Protein AF-F6VF36-F1 (afdb_monomer)

Secondary structure (DSSP, 8-state):
-HHHHHHHHHHS-GGGGTT--S-------SSS-HHHHHHHHHHHHHHHT-SEEEEEE----TT-HHHHHHHHHHHHHH--SEEEEEEESS--THHHHHHHHHHHHHHHT--SSS-----EEEEE-GGG--TTHHHH---------EEEEEEE-

Foldseek 3Di:
DVVVLVVVCVVVPCVNVVNDRLGDDQDDDPDDQLLVSLVVVVVVCVVVVNFKDKRWFFFDALPPLVSLLSVLSSCQ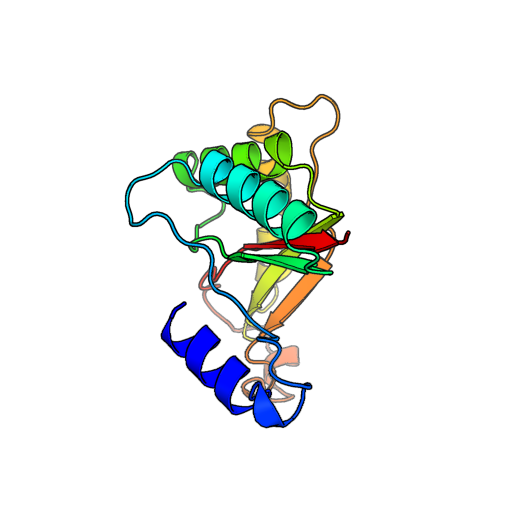SNVFPAKEFEWEPLAFPCPVVRLVSSQVSSVVNHPDPDGDHHPYYHYPPPVVDDPVSRVPRDGDDIPRGTMMGMHGD

Solvent-accessible surface area (backbone atoms only — not comparable to full-atom values): 9028 Å² total; per-residue (Å²): 107,72,70,56,51,54,52,52,29,68,76,45,42,26,83,84,51,85,69,40,77,77,65,82,90,82,83,89,73,83,97,62,63,65,41,58,53,52,47,52,46,53,54,49,31,61,76,70,68,42,58,65,47,77,46,84,44,81,55,61,59,64,81,39,59,72,60,37,35,52,48,18,45,28,47,68,77,56,61,50,78,38,33,34,41,39,45,56,48,73,44,34,78,63,50,59,58,49,53,52,46,35,41,47,36,28,44,75,42,30,92,52,96,75,50,76,56,72,72,45,78,44,73,36,64,57,90,77,58,54,87,64,56,78,73,65,51,82,47,87,76,82,73,60,47,37,46,39,35,33,39,76,106

pLDDT: mean 84.93, std 13.36, range [43.12, 97.12]

Mean predicted aligned error: 6.63 Å

Nearest PDB structures (foldseek):
  6y32-assembly2_D  TM=9.151E-01  e=4.146E-16  Homo sapiens
  5l3q-assembly2_D  TM=9.286E-01  e=1.243E-15  Homo sapiens
  6frk-assembly1_y  TM=9.231E-01  e=8.436E-16  Oryctolagus cuniculus
  6y32-assembly3_F  TM=9.183E-01  e=2.877E-15  Homo sapiens
  6y32-assembly1_B  TM=9.144E-01  e=4.333E-14  Homo sapiens

Structure (mmCIF, N/CA/C/O backbone):
data_AF-F6VF36-F1
#
_entry.id   AF-F6VF36-F1
#
loop_
_atom_site.group_PDB
_atom_site.id
_atom_site.type_symbol
_atom_site.label_atom_id
_atom_site.label_alt_id
_atom_site.label_comp_id
_atom_site.label_asym_id
_atom_site.label_entity_id
_atom_site.label_seq_id
_atom_site.pdbx_PDB_ins_code
_atom_site.Cartn_x
_atom_site.Cartn_y
_atom_site.Cartn_z
_atom_site.occupancy
_atom_site.B_iso_or_equiv
_atom_site.auth_seq_id
_atom_site.auth_comp_id
_atom_site.auth_asym_id
_atom_site.auth_atom_id
_atom_site.pdbx_PDB_model_num
ATOM 1 N N . LEU A 1 1 ? -7.774 9.515 -4.276 1.00 76.50 1 LEU A N 1
ATOM 2 C CA . LEU A 1 1 ? -8.532 8.800 -3.217 1.00 76.50 1 LEU A CA 1
ATOM 3 C C . LEU A 1 1 ? -10.013 9.174 -3.139 1.00 76.50 1 LEU A C 1
ATOM 5 O O . LEU A 1 1 ? -10.819 8.326 -3.494 1.00 76.50 1 LEU A O 1
ATOM 9 N N . ARG A 1 2 ? -10.403 10.413 -2.788 1.00 85.56 2 ARG A N 1
ATOM 10 C CA . ARG A 1 2 ? -11.830 10.809 -2.645 1.00 85.56 2 ARG A CA 1
ATOM 11 C C . ARG A 1 2 ? -12.719 10.447 -3.843 1.00 85.56 2 ARG A C 1
ATOM 13 O O . ARG A 1 2 ? -13.825 9.947 -3.664 1.00 85.56 2 ARG A O 1
ATOM 20 N N . THR A 1 3 ? -12.217 10.626 -5.065 1.00 86.38 3 THR A N 1
ATOM 21 C CA . THR A 1 3 ? -12.924 10.222 -6.292 1.00 86.38 3 THR A CA 1
ATOM 22 C C . THR A 1 3 ? -13.187 8.715 -6.357 1.00 86.38 3 THR A C 1
ATOM 24 O O . THR A 1 3 ? -14.267 8.311 -6.781 1.00 86.38 3 THR A O 1
ATOM 27 N N . HIS A 1 4 ? -12.231 7.881 -5.933 1.00 85.06 4 HIS A N 1
ATOM 28 C CA . HIS A 1 4 ? -12.385 6.422 -5.917 1.00 85.06 4 HIS A CA 1
ATOM 29 C C . HIS A 1 4 ? -13.410 5.997 -4.872 1.00 85.06 4 HIS A C 1
ATOM 31 O O . HIS A 1 4 ? -14.318 5.247 -5.208 1.00 85.06 4 HIS A O 1
ATOM 37 N N . THR A 1 5 ? -13.337 6.553 -3.658 1.00 88.31 5 THR A N 1
ATOM 38 C CA . THR A 1 5 ? -14.337 6.318 -2.608 1.00 88.31 5 THR A CA 1
ATOM 39 C C . THR A 1 5 ? -15.733 6.673 -3.106 1.00 88.31 5 THR A C 1
ATOM 41 O O . THR A 1 5 ? -16.616 5.829 -3.063 1.00 88.31 5 THR A O 1
ATOM 44 N N . ARG A 1 6 ? -15.919 7.861 -3.702 1.00 88.56 6 ARG A N 1
ATOM 45 C CA . ARG A 1 6 ? -17.219 8.273 -4.257 1.00 88.56 6 ARG A CA 1
ATOM 46 C C . ARG A 1 6 ? -17.754 7.283 -5.293 1.00 88.56 6 ARG A C 1
ATOM 48 O O . ARG A 1 6 ? -18.941 6.979 -5.287 1.00 88.56 6 ARG A O 1
ATOM 55 N N . ARG A 1 7 ? -16.894 6.795 -6.193 1.00 90.69 7 ARG A N 1
ATOM 56 C CA . ARG A 1 7 ? -17.281 5.808 -7.215 1.00 90.69 7 ARG A CA 1
ATOM 57 C C . ARG A 1 7 ? -17.654 4.462 -6.593 1.00 90.69 7 ARG A C 1
ATOM 59 O O . ARG A 1 7 ? -18.671 3.901 -6.975 1.00 90.69 7 ARG A O 1
ATOM 66 N N . LEU A 1 8 ? -16.878 3.974 -5.628 1.00 88.50 8 LEU A N 1
ATOM 67 C CA . LEU A 1 8 ? -17.165 2.716 -4.936 1.00 88.50 8 LEU A CA 1
ATOM 68 C C . LEU A 1 8 ? -18.468 2.796 -4.132 1.00 88.50 8 LEU A C 1
ATOM 70 O O . LEU A 1 8 ? -19.294 1.894 -4.223 1.00 88.50 8 LEU A O 1
ATOM 74 N N . THR A 1 9 ? -18.706 3.902 -3.425 1.00 88.94 9 THR A N 1
ATOM 75 C CA . THR A 1 9 ? -19.975 4.143 -2.725 1.00 88.94 9 THR A CA 1
ATOM 76 C C . THR A 1 9 ? -21.150 4.249 -3.698 1.00 88.94 9 THR A C 1
ATOM 78 O O . THR A 1 9 ? -22.233 3.780 -3.383 1.00 88.94 9 THR A O 1
ATOM 81 N N . ALA A 1 10 ? -20.961 4.804 -4.900 1.00 90.81 10 ALA A N 1
ATOM 82 C CA . ALA A 1 10 ? -22.021 4.833 -5.912 1.00 90.81 10 ALA A CA 1
ATOM 83 C C . ALA A 1 10 ? -22.389 3.428 -6.435 1.00 90.81 10 ALA A C 1
ATOM 85 O O . ALA A 1 10 ? -23.543 3.193 -6.788 1.00 90.81 10 ALA A O 1
ATOM 86 N N . LEU A 1 11 ? -21.432 2.493 -6.465 1.00 91.38 11 LEU A N 1
ATOM 87 C CA . LEU A 1 11 ? -21.685 1.083 -6.794 1.00 91.38 11 LEU A CA 1
ATOM 88 C C . LEU A 1 11 ? -22.352 0.330 -5.629 1.00 91.38 11 LEU A C 1
ATOM 90 O O . LEU A 1 11 ? -23.223 -0.509 -5.866 1.00 91.38 11 LEU A O 1
ATOM 94 N N . HIS A 1 12 ? -21.992 0.677 -4.388 1.00 89.06 12 HIS A N 1
ATOM 95 C CA . HIS A 1 12 ? -22.499 0.084 -3.144 1.00 89.06 12 HIS A CA 1
ATOM 96 C C . HIS A 1 12 ? -23.163 1.130 -2.231 1.00 89.06 12 HIS A C 1
ATOM 98 O O . HIS A 1 12 ? -22.626 1.461 -1.167 1.00 89.06 12 HIS A O 1
ATOM 104 N N . PRO A 1 13 ? -24.311 1.691 -2.649 1.00 90.75 13 PRO A N 1
ATOM 105 C CA . PRO A 1 13 ? -24.958 2.777 -1.928 1.00 90.75 13 PRO A CA 1
ATOM 106 C C . PRO A 1 13 ? -25.612 2.265 -0.627 1.00 90.75 13 PRO A C 1
ATOM 108 O O . PRO A 1 13 ? -26.149 1.150 -0.627 1.00 90.75 13 PRO A O 1
ATOM 111 N N . PRO A 1 14 ? -25.592 3.035 0.481 1.00 90.00 14 PRO A N 1
ATOM 112 C CA . PRO A 1 14 ? -26.084 2.576 1.785 1.00 90.00 14 PRO A CA 1
ATOM 113 C C . PRO A 1 14 ? -27.525 2.055 1.777 1.00 90.00 14 PRO A C 1
ATOM 115 O O . PRO A 1 14 ? -27.858 1.137 2.524 1.00 90.00 14 PRO A O 1
ATOM 118 N N . GLU A 1 15 ? -28.381 2.580 0.902 1.00 93.25 15 GLU A N 1
ATOM 119 C CA . GLU A 1 15 ? -29.778 2.170 0.737 1.00 93.25 15 GLU A CA 1
ATOM 120 C C . GLU A 1 15 ? -29.903 0.692 0.334 1.00 93.25 15 GLU A C 1
ATOM 122 O O . GLU A 1 15 ? -30.860 0.025 0.720 1.00 93.25 15 GLU A O 1
ATOM 127 N N . LYS A 1 16 ? -28.910 0.147 -0.385 1.00 93.31 16 LYS A N 1
ATOM 128 C CA . LYS A 1 16 ? -28.835 -1.283 -0.735 1.00 93.31 16 LYS A CA 1
ATOM 129 C C . LYS A 1 16 ? -28.247 -2.153 0.381 1.00 93.31 16 LYS A C 1
ATOM 131 O O . LYS A 1 16 ? -28.249 -3.374 0.264 1.00 93.31 16 LYS A O 1
ATOM 136 N N . HIS A 1 17 ? -27.753 -1.538 1.454 1.00 89.56 17 HIS A N 1
ATOM 137 C CA . HIS A 1 17 ? -27.020 -2.190 2.540 1.00 89.56 17 HIS A CA 1
ATOM 138 C C . HIS A 1 17 ? -27.585 -1.827 3.926 1.00 89.56 17 HIS A C 1
ATOM 140 O O . HIS A 1 17 ? -26.848 -1.729 4.906 1.00 89.56 17 HIS A O 1
ATOM 146 N N . GLY A 1 18 ? -28.902 -1.605 4.028 1.00 90.00 18 GLY A N 1
ATOM 147 C CA . GLY A 1 18 ? -29.569 -1.339 5.310 1.00 90.00 18 GLY A CA 1
ATOM 148 C C . GLY A 1 18 ? -29.112 -0.040 5.984 1.00 90.00 18 GLY A C 1
ATOM 149 O O . GLY A 1 18 ? -29.016 0.020 7.207 1.00 90.00 18 GLY A O 1
ATOM 150 N N . GLY A 1 19 ? -28.766 0.975 5.189 1.00 88.12 19 GLY A N 1
ATOM 151 C CA . GLY A 1 19 ? -28.254 2.263 5.659 1.00 88.12 19 GLY A CA 1
ATOM 152 C C . GLY A 1 19 ? -26.769 2.256 6.034 1.00 88.12 19 GLY A C 1
ATOM 153 O O . GLY A 1 19 ? -26.262 3.276 6.496 1.00 88.12 19 GLY A O 1
ATOM 154 N N . ARG A 1 20 ? -26.051 1.141 5.843 1.00 84.69 20 ARG A N 1
ATOM 155 C CA . ARG A 1 20 ? -24.627 1.034 6.189 1.00 84.69 20 ARG A CA 1
ATOM 156 C C . ARG A 1 20 ? -23.731 1.524 5.059 1.00 84.69 20 ARG A C 1
ATOM 158 O O . ARG A 1 20 ? -23.871 1.123 3.906 1.00 84.69 20 ARG A O 1
ATOM 165 N N . THR A 1 21 ? -22.751 2.348 5.409 1.00 86.06 21 THR A N 1
ATOM 166 C CA . THR A 1 21 ? -21.700 2.773 4.482 1.00 86.06 21 THR A CA 1
ATOM 167 C C . THR A 1 21 ? -20.691 1.643 4.291 1.00 86.06 21 THR A C 1
ATOM 169 O O . THR A 1 21 ? -19.919 1.348 5.195 1.00 86.06 21 THR A O 1
ATOM 172 N N . MET A 1 22 ? -20.671 1.042 3.098 1.00 87.19 22 MET A N 1
ATOM 173 C CA . MET A 1 22 ? -19.780 -0.088 2.788 1.00 87.19 22 MET A CA 1
ATOM 174 C C . MET A 1 22 ? -18.315 0.310 2.580 1.00 87.19 22 MET A C 1
ATOM 176 O O . MET A 1 22 ? -17.422 -0.518 2.721 1.00 87.19 22 MET A O 1
ATOM 180 N N . VAL A 1 23 ? -18.053 1.567 2.211 1.00 92.06 23 VAL A N 1
ATOM 181 C CA . VAL A 1 23 ? -16.701 2.063 1.928 1.00 92.06 23 VAL A CA 1
ATOM 182 C C . VAL A 1 23 ? -16.519 3.421 2.583 1.00 92.06 23 VAL A C 1
ATOM 184 O O . VAL A 1 23 ? -17.221 4.374 2.244 1.00 92.06 23 VAL A O 1
ATOM 187 N N . GLN A 1 24 ? -15.547 3.518 3.487 1.00 92.44 24 GLN A N 1
ATOM 188 C CA . GLN A 1 24 ? -15.198 4.754 4.175 1.00 92.44 24 GLN A CA 1
ATOM 189 C C . GLN A 1 24 ? -13.740 5.129 3.902 1.00 92.44 24 GLN A C 1
ATOM 191 O O . GLN A 1 24 ? -12.852 4.281 3.898 1.00 92.44 24 GLN A O 1
ATOM 196 N N . LEU A 1 25 ? -13.493 6.421 3.674 1.00 93.88 25 LEU A N 1
ATOM 197 C CA . LEU A 1 25 ? -12.142 6.962 3.565 1.00 93.88 25 LEU A CA 1
ATOM 198 C C . LEU A 1 25 ? -11.669 7.441 4.939 1.00 93.88 25 LEU A C 1
ATOM 200 O O . LEU A 1 25 ? -12.311 8.293 5.551 1.00 93.88 25 LEU A O 1
ATOM 204 N N . PHE A 1 26 ? -10.529 6.923 5.391 1.00 93.62 26 PHE A N 1
ATOM 205 C CA . PHE A 1 26 ? -9.800 7.455 6.537 1.00 93.62 26 PHE A CA 1
ATOM 206 C C . PHE A 1 26 ? -8.631 8.308 6.032 1.00 93.62 26 PHE A C 1
ATOM 208 O O . PHE A 1 26 ? -7.762 7.816 5.316 1.00 93.62 26 PHE A O 1
ATOM 215 N N . GLU A 1 27 ? -8.602 9.594 6.379 1.00 91.81 27 GLU A N 1
ATOM 216 C CA . GLU A 1 27 ? -7.523 10.505 5.990 1.00 91.81 27 GLU A CA 1
ATOM 217 C C . GLU A 1 27 ? -7.273 11.559 7.076 1.00 91.81 27 GLU A C 1
ATOM 219 O O . GLU A 1 27 ? -8.188 11.973 7.788 1.00 91.81 27 GLU A O 1
ATOM 224 N N . LYS A 1 28 ? -6.025 12.025 7.195 1.00 88.38 28 LYS A N 1
ATOM 225 C CA . LYS A 1 28 ? -5.616 13.044 8.180 1.00 88.38 28 LYS A CA 1
ATOM 226 C C . LYS A 1 28 ? -5.008 14.297 7.534 1.00 88.38 28 LYS A C 1
ATOM 228 O O . LYS A 1 28 ? -4.439 15.120 8.253 1.00 88.38 28 LYS A O 1
ATOM 233 N N . GLY A 1 29 ? -5.152 14.465 6.218 1.00 78.00 29 GLY A N 1
ATOM 234 C CA . GLY A 1 29 ? -4.494 15.518 5.433 1.00 78.00 29 GLY A CA 1
ATOM 235 C C . GLY A 1 29 ? -3.057 15.163 5.023 1.00 78.00 29 GLY A C 1
ATOM 236 O O . GLY A 1 29 ? -2.564 14.081 5.336 1.00 78.00 29 GLY A O 1
ATOM 237 N N . TYR A 1 30 ? -2.398 16.071 4.296 1.00 72.06 30 TYR A N 1
ATOM 238 C CA . TYR A 1 30 ? -1.045 15.881 3.750 1.00 72.06 30 TYR A CA 1
ATOM 239 C C . TYR A 1 30 ? 0.068 16.165 4.776 1.00 72.06 30 TYR A C 1
ATOM 241 O O . TYR A 1 30 ? -0.151 16.869 5.759 1.00 72.06 30 TYR A O 1
ATOM 249 N N . GLY A 1 31 ? 1.275 15.643 4.521 1.00 69.50 31 GLY A N 1
ATOM 250 C CA . GLY A 1 31 ? 2.492 15.964 5.289 1.00 69.50 31 GLY A CA 1
ATOM 251 C C . GLY A 1 31 ? 2.629 15.261 6.643 1.00 69.50 31 GLY A C 1
ATOM 252 O O . GLY A 1 31 ? 3.483 15.632 7.442 1.00 69.50 31 GLY A O 1
ATOM 253 N N . LYS A 1 32 ? 1.790 14.260 6.917 1.00 77.25 32 LYS A N 1
ATOM 254 C CA . LYS A 1 32 ? 1.805 13.477 8.160 1.00 77.25 32 LYS A CA 1
ATOM 255 C C . LYS A 1 32 ? 2.488 12.123 7.965 1.00 77.25 32 LYS A C 1
ATOM 257 O O . LYS A 1 32 ? 2.564 11.623 6.845 1.00 77.25 32 LYS A O 1
ATOM 262 N N . ASP A 1 33 ? 2.959 11.531 9.063 1.00 89.38 33 ASP A N 1
ATOM 263 C 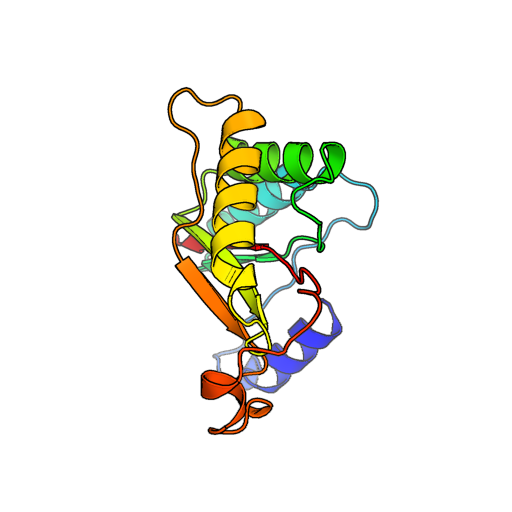CA . ASP A 1 33 ? 3.603 10.212 9.060 1.00 89.38 33 ASP A CA 1
ATOM 264 C C . ASP A 1 33 ? 2.635 9.128 8.560 1.00 89.38 33 ASP A C 1
ATOM 266 O O . ASP A 1 33 ? 1.624 8.833 9.203 1.00 89.38 33 ASP A O 1
ATOM 270 N N . ALA A 1 34 ? 2.953 8.526 7.412 1.00 91.75 34 ALA A N 1
ATOM 271 C CA . ALA A 1 34 ? 2.121 7.505 6.785 1.00 91.75 34 ALA A CA 1
ATOM 272 C C . ALA A 1 34 ? 1.961 6.264 7.679 1.00 91.75 34 ALA A C 1
ATOM 274 O O . ALA A 1 34 ? 0.881 5.676 7.719 1.00 91.75 34 ALA A O 1
ATOM 275 N N . ALA A 1 35 ? 3.005 5.899 8.435 1.00 94.12 35 ALA A N 1
ATOM 276 C CA . ALA A 1 35 ? 2.955 4.765 9.354 1.00 94.12 35 ALA A CA 1
ATOM 277 C C . ALA A 1 35 ? 1.950 5.003 10.491 1.00 94.12 35 ALA A C 1
ATOM 279 O O . ALA A 1 35 ? 1.174 4.106 10.816 1.00 94.12 35 ALA A O 1
ATOM 280 N N . GLY A 1 36 ? 1.929 6.220 11.047 1.00 95.25 36 GLY A N 1
ATOM 281 C CA . GLY A 1 36 ? 0.983 6.620 12.090 1.00 95.25 36 GLY A CA 1
ATOM 282 C C . GLY A 1 36 ? -0.458 6.704 11.585 1.00 95.25 36 GLY A C 1
ATOM 283 O O . GLY A 1 36 ? -1.367 6.207 12.243 1.00 95.25 36 GLY A O 1
ATOM 284 N N . ILE A 1 37 ? -0.677 7.249 10.381 1.00 94.94 37 ILE A N 1
ATOM 285 C CA . ILE A 1 37 ? -2.022 7.290 9.782 1.00 94.94 37 ILE A CA 1
ATOM 286 C C . ILE A 1 37 ? -2.573 5.877 9.569 1.00 94.94 37 ILE A C 1
ATOM 288 O O . ILE A 1 37 ? -3.739 5.636 9.876 1.00 94.94 37 ILE A O 1
ATOM 292 N N . ALA A 1 38 ? -1.755 4.950 9.060 1.00 95.81 38 ALA A N 1
ATOM 293 C CA . ALA A 1 38 ? -2.164 3.560 8.877 1.00 95.81 38 ALA A CA 1
ATOM 294 C C . ALA A 1 38 ? -2.525 2.897 10.217 1.00 95.81 38 ALA A C 1
ATOM 296 O O . ALA A 1 38 ? -3.566 2.250 10.310 1.00 95.81 38 ALA A O 1
ATOM 297 N N . MET A 1 39 ? -1.736 3.141 11.268 1.00 96.44 39 MET A N 1
ATOM 298 C CA . MET A 1 39 ? -1.999 2.615 12.611 1.00 96.44 39 MET A CA 1
ATOM 299 C C . MET A 1 39 ? -3.336 3.115 13.163 1.00 96.44 39 MET A C 1
ATOM 301 O O . MET A 1 39 ? -4.153 2.326 13.642 1.00 96.44 39 MET A O 1
ATOM 305 N N . GLU A 1 40 ? -3.592 4.421 13.056 1.00 96.62 40 GLU A N 1
ATOM 306 C CA . GLU A 1 40 ? -4.865 5.010 13.472 1.00 96.62 40 GLU A CA 1
ATOM 307 C C . GLU A 1 40 ? -6.044 4.469 12.649 1.00 96.62 40 GLU A C 1
ATOM 309 O O . GLU A 1 40 ? -7.106 4.211 13.211 1.00 96.62 40 GLU A O 1
ATOM 314 N N . ALA A 1 41 ? -5.866 4.261 11.340 1.00 96.81 41 ALA A N 1
ATOM 315 C CA . ALA A 1 41 ? -6.899 3.709 10.466 1.00 96.81 41 ALA A CA 1
ATOM 316 C C . ALA A 1 41 ? -7.252 2.258 10.832 1.00 96.81 41 ALA A C 1
ATOM 318 O O . ALA A 1 41 ? -8.431 1.916 10.891 1.00 96.81 41 ALA A O 1
ATOM 319 N N . ILE A 1 42 ? -6.247 1.425 11.123 1.00 97.12 42 ILE A N 1
ATOM 320 C CA . ILE A 1 42 ? -6.415 0.035 11.578 1.00 97.12 42 ILE A CA 1
ATOM 321 C C . ILE A 1 42 ? -7.164 0.004 12.917 1.00 97.12 42 ILE A C 1
ATOM 323 O O . ILE A 1 42 ? -8.133 -0.740 13.067 1.00 97.12 42 ILE A O 1
ATOM 327 N N . ALA A 1 43 ? -6.770 0.846 13.877 1.00 96.56 43 ALA A N 1
ATOM 328 C CA . ALA A 1 43 ? -7.448 0.941 15.169 1.00 96.56 43 ALA A CA 1
ATOM 329 C C . ALA A 1 43 ? -8.899 1.436 15.030 1.00 96.56 43 ALA A C 1
ATOM 331 O O . ALA A 1 43 ? -9.814 0.878 15.638 1.00 96.56 43 ALA A O 1
ATOM 332 N N . PHE A 1 44 ? -9.123 2.456 14.198 1.00 96.12 44 PHE A N 1
ATOM 333 C CA . PHE A 1 44 ? -10.455 2.976 13.897 1.00 96.12 44 PHE A CA 1
ATOM 334 C C . PHE A 1 44 ? -11.352 1.903 13.273 1.00 96.12 44 PHE A C 1
ATOM 336 O O . PHE A 1 44 ? -12.476 1.709 13.727 1.00 96.12 44 PHE A O 1
ATOM 343 N N . ALA A 1 45 ? -10.850 1.186 12.268 1.00 95.44 45 ALA A N 1
ATOM 344 C CA . ALA A 1 45 ? -11.589 0.140 11.577 1.00 95.44 45 ALA A CA 1
ATOM 345 C C . ALA A 1 45 ? -12.021 -0.987 12.521 1.00 95.44 45 ALA A C 1
ATOM 347 O O . ALA A 1 45 ? -13.191 -1.368 12.509 1.00 95.44 45 ALA A O 1
ATOM 348 N N . ARG A 1 46 ? -11.115 -1.434 13.400 1.00 94.81 46 ARG A N 1
ATOM 349 C CA . ARG A 1 46 ? -11.413 -2.435 14.432 1.00 94.81 46 ARG A CA 1
ATOM 350 C C . ARG A 1 46 ? -12.528 -1.978 15.374 1.00 94.81 46 ARG A C 1
ATOM 352 O O . ARG A 1 46 ? -13.439 -2.746 15.658 1.00 94.81 46 ARG A O 1
ATOM 359 N N . ASN A 1 47 ? -12.483 -0.727 15.832 1.00 94.94 47 ASN A N 1
ATOM 360 C CA . ASN A 1 47 ? -13.488 -0.188 16.755 1.00 94.94 47 ASN A CA 1
ATOM 361 C C . ASN A 1 47 ? -14.857 0.025 16.092 1.00 94.94 47 ASN A C 1
ATOM 363 O O . ASN A 1 47 ? -15.883 -0.066 16.759 1.00 94.94 47 ASN A O 1
ATOM 367 N N . GLN A 1 48 ? -14.872 0.311 14.790 1.00 92.06 48 GLN A N 1
ATOM 368 C CA . GLN A 1 48 ? -16.090 0.588 14.027 1.00 92.06 48 GLN A CA 1
ATOM 369 C C . GLN A 1 48 ? -16.674 -0.654 13.337 1.00 92.06 48 GLN A C 1
ATOM 371 O O . GLN A 1 48 ? -17.715 -0.547 12.692 1.00 92.06 48 GLN A O 1
ATOM 376 N N . GLY A 1 49 ? -16.028 -1.816 13.471 1.00 90.69 49 GLY A N 1
ATOM 377 C CA . GLY A 1 49 ? -16.497 -3.073 12.889 1.00 90.69 49 GLY A CA 1
ATOM 378 C C . GLY A 1 49 ? -16.370 -3.137 11.366 1.00 90.69 49 GLY A C 1
ATOM 379 O O . GLY A 1 49 ? -17.252 -3.681 10.709 1.00 90.69 49 GLY A O 1
ATOM 380 N N . PHE A 1 50 ? -15.310 -2.557 10.793 1.00 92.56 50 PHE A N 1
ATOM 381 C CA . PHE A 1 50 ? -14.953 -2.808 9.394 1.00 92.56 50 PHE A CA 1
ATOM 382 C C . PHE A 1 50 ? -14.210 -4.137 9.278 1.00 92.56 50 PHE A C 1
ATOM 384 O O . PHE A 1 50 ? -13.304 -4.393 10.063 1.00 92.56 50 PHE A O 1
ATOM 391 N N . ASP A 1 51 ? -14.524 -4.930 8.253 1.00 93.62 51 ASP A N 1
ATOM 392 C CA . ASP A 1 51 ? -13.873 -6.229 8.030 1.00 93.62 51 ASP A CA 1
ATOM 393 C C . ASP A 1 51 ? -12.446 -6.087 7.482 1.00 93.62 51 ASP A C 1
ATOM 395 O O . ASP A 1 51 ? -11.603 -6.964 7.659 1.00 93.62 51 ASP A O 1
ATOM 399 N N . VAL A 1 52 ? -12.182 -5.001 6.745 1.00 95.19 52 VAL A N 1
ATOM 400 C CA . VAL A 1 52 ? -10.954 -4.826 5.964 1.00 95.19 52 VAL A CA 1
ATOM 401 C C . VAL A 1 52 ? -10.486 -3.373 5.969 1.00 95.19 52 VAL A C 1
ATOM 403 O O . VAL A 1 52 ? -11.273 -2.452 5.752 1.00 95.19 52 VAL A O 1
ATOM 406 N N . VAL A 1 53 ? -9.174 -3.172 6.109 1.00 96.38 53 VAL A N 1
ATOM 407 C CA . VAL A 1 53 ? -8.481 -1.912 5.805 1.00 96.38 53 VAL A CA 1
ATOM 408 C C . VAL A 1 53 ? -7.548 -2.117 4.625 1.00 96.38 53 VAL A C 1
ATOM 410 O O . VAL A 1 53 ? -6.669 -2.975 4.659 1.00 96.38 53 VAL A O 1
ATOM 413 N N . LEU A 1 54 ? -7.725 -1.290 3.595 1.00 96.06 54 LEU A N 1
ATOM 414 C CA . LEU A 1 54 ? -6.807 -1.175 2.468 1.00 96.06 54 LEU A CA 1
ATOM 415 C C . LEU A 1 54 ? -6.015 0.127 2.603 1.00 96.06 54 LEU A C 1
ATOM 417 O O . LEU A 1 54 ? -6.573 1.216 2.456 1.00 96.06 54 LEU A O 1
ATOM 421 N N . VAL A 1 55 ? -4.714 0.020 2.860 1.00 95.44 55 VAL A N 1
ATOM 422 C CA . VAL A 1 55 ? -3.822 1.180 2.938 1.00 95.44 55 VAL A CA 1
ATOM 423 C C . VAL A 1 55 ? -3.293 1.496 1.546 1.00 95.44 55 VAL A C 1
ATOM 425 O O . VAL A 1 55 ? -2.595 0.691 0.925 1.00 95.44 55 VAL A O 1
ATOM 428 N N . ASP A 1 56 ? -3.625 2.690 1.066 1.00 92.00 56 ASP A N 1
ATOM 429 C CA . ASP A 1 56 ? -3.089 3.248 -0.166 1.00 92.00 56 ASP A CA 1
ATOM 430 C C . ASP A 1 56 ? -1.797 4.030 0.115 1.00 92.00 56 ASP A C 1
ATOM 432 O O . ASP A 1 56 ? -1.769 4.887 1.000 1.00 92.00 56 ASP A O 1
ATOM 436 N N . THR A 1 57 ? -0.725 3.750 -0.627 1.00 90.75 57 THR A N 1
ATOM 437 C CA . THR A 1 57 ? 0.575 4.394 -0.435 1.00 90.75 57 THR A CA 1
ATOM 438 C C . THR A 1 57 ? 1.072 5.030 -1.733 1.00 90.75 57 THR A C 1
ATOM 440 O O . THR A 1 57 ? 0.998 4.419 -2.795 1.00 90.75 57 THR A O 1
ATOM 443 N N . ALA A 1 58 ? 1.645 6.232 -1.640 1.00 86.56 58 ALA A N 1
ATOM 444 C CA . ALA A 1 58 ? 2.120 6.998 -2.795 1.00 86.56 58 ALA A CA 1
ATOM 445 C C . ALA A 1 58 ? 3.225 6.282 -3.581 1.00 86.56 58 ALA A C 1
ATOM 447 O O . ALA A 1 58 ? 4.130 5.733 -2.969 1.00 86.56 58 ALA A O 1
ATOM 448 N N . GLY A 1 59 ? 3.213 6.348 -4.912 1.00 85.94 59 GLY A N 1
ATOM 449 C CA . GLY A 1 59 ? 4.242 5.729 -5.753 1.00 85.94 59 GLY A CA 1
ATOM 450 C C . GLY A 1 59 ? 5.678 6.128 -5.436 1.00 85.94 59 GLY A C 1
ATOM 451 O O . GLY A 1 59 ? 5.957 7.274 -5.085 1.00 85.94 59 GLY A O 1
ATOM 452 N N . ARG A 1 60 ? 6.600 5.168 -5.570 1.00 87.38 60 ARG A N 1
ATOM 453 C CA . ARG A 1 60 ? 8.035 5.382 -5.354 1.00 87.38 60 ARG A CA 1
ATOM 454 C C . ARG A 1 60 ? 8.880 4.447 -6.203 1.00 87.38 60 ARG A C 1
ATOM 456 O O . ARG A 1 60 ? 8.455 3.334 -6.462 1.00 87.38 60 ARG A O 1
ATOM 463 N N . MET A 1 61 ? 10.070 4.884 -6.593 1.00 84.62 61 MET A N 1
ATOM 464 C CA . MET A 1 61 ? 11.064 4.007 -7.214 1.00 84.62 61 MET A CA 1
ATOM 465 C C . MET A 1 61 ? 11.864 3.273 -6.130 1.00 84.62 61 MET A C 1
ATOM 467 O O . MET A 1 61 ? 12.053 3.799 -5.033 1.00 84.62 61 MET A O 1
ATOM 471 N N . GLN A 1 62 ? 12.333 2.066 -6.439 1.00 82.69 62 GLN A N 1
ATOM 472 C CA . GLN A 1 62 ? 13.113 1.203 -5.541 1.00 82.69 62 GLN A CA 1
ATOM 473 C C . GLN A 1 62 ? 14.436 1.823 -5.057 1.00 82.69 62 GLN A C 1
ATOM 475 O O . GLN A 1 62 ? 14.950 1.432 -4.017 1.00 82.69 62 GLN A O 1
ATOM 480 N N . ASP A 1 63 ? 14.986 2.781 -5.800 1.00 84.56 63 ASP A N 1
ATOM 481 C CA . ASP A 1 63 ? 16.217 3.513 -5.483 1.00 84.56 63 ASP A CA 1
ATOM 482 C C . ASP A 1 63 ? 15.968 4.781 -4.644 1.00 84.56 63 ASP A C 1
ATOM 484 O O . ASP A 1 63 ? 16.908 5.418 -4.164 1.00 84.56 63 ASP A O 1
ATOM 488 N N . ASN A 1 64 ? 14.704 5.145 -4.410 1.00 89.56 64 ASN A N 1
ATOM 489 C CA . ASN A 1 64 ? 14.344 6.291 -3.590 1.00 89.56 64 ASN A CA 1
ATOM 490 C C . ASN A 1 64 ? 14.381 5.918 -2.099 1.00 89.56 64 ASN A C 1
ATOM 492 O O . ASN A 1 64 ? 13.350 5.630 -1.483 1.00 89.56 64 ASN A O 1
ATOM 496 N N . ALA A 1 65 ? 15.584 5.936 -1.518 1.00 90.62 65 ALA A N 1
ATOM 497 C CA . ALA A 1 65 ? 15.830 5.523 -0.136 1.00 90.62 65 ALA A CA 1
ATOM 498 C C . ALA A 1 65 ? 14.906 6.194 0.909 1.00 90.62 65 ALA A C 1
ATOM 500 O O . ALA A 1 65 ? 14.377 5.472 1.759 1.00 90.62 65 ALA A O 1
ATOM 501 N N . PRO A 1 66 ? 14.614 7.516 0.867 1.00 91.44 66 PRO A N 1
ATOM 502 C CA . PRO A 1 66 ? 13.666 8.131 1.802 1.00 91.44 66 PRO A CA 1
ATOM 503 C C . PRO A 1 66 ? 12.251 7.537 1.732 1.00 91.44 66 PRO A C 1
ATOM 505 O O . PRO A 1 66 ? 11.651 7.239 2.767 1.00 91.44 66 PRO A O 1
ATOM 508 N N . LEU A 1 67 ? 11.715 7.333 0.523 1.00 90.06 67 LEU A N 1
ATOM 509 C CA . LEU A 1 67 ? 10.370 6.776 0.343 1.00 90.06 67 LEU A CA 1
ATOM 510 C C . LEU A 1 67 ? 10.318 5.281 0.674 1.00 90.06 67 LEU A C 1
ATOM 512 O O . LEU A 1 67 ? 9.331 4.820 1.251 1.00 90.06 67 LEU A O 1
ATOM 516 N N . MET A 1 68 ? 11.380 4.535 0.358 1.00 92.81 68 MET A N 1
ATOM 517 C CA . MET A 1 68 ? 11.499 3.122 0.725 1.00 92.81 68 MET A CA 1
ATOM 518 C C . MET A 1 68 ? 11.638 2.933 2.236 1.00 92.81 68 MET A C 1
ATOM 520 O O . MET A 1 68 ? 10.982 2.059 2.795 1.00 92.81 68 MET A O 1
ATOM 524 N N . THR A 1 69 ? 12.377 3.809 2.921 1.00 93.88 69 THR A N 1
ATOM 525 C CA . THR A 1 69 ? 12.468 3.812 4.390 1.00 93.88 69 THR A CA 1
ATOM 526 C C . THR A 1 69 ? 11.111 4.084 5.032 1.00 93.88 69 THR A C 1
ATOM 528 O O . THR A 1 69 ? 10.698 3.373 5.948 1.00 93.88 69 THR A O 1
ATOM 531 N N . ALA A 1 70 ? 10.369 5.076 4.529 1.00 92.88 70 ALA A N 1
ATOM 532 C CA . ALA A 1 70 ? 9.026 5.370 5.023 1.00 92.88 70 ALA A CA 1
ATOM 533 C C . ALA A 1 70 ? 8.055 4.193 4.809 1.00 92.88 70 ALA A C 1
ATOM 535 O O . ALA A 1 70 ? 7.258 3.882 5.696 1.00 92.88 70 ALA A O 1
ATOM 536 N N . LEU A 1 71 ? 8.139 3.510 3.661 1.00 94.31 71 LEU A N 1
ATOM 537 C CA . LEU A 1 71 ? 7.327 2.327 3.375 1.00 94.31 71 LEU A CA 1
ATOM 538 C C . LEU A 1 71 ? 7.707 1.135 4.267 1.00 94.31 71 LEU A C 1
ATOM 540 O O . LEU A 1 71 ? 6.819 0.506 4.840 1.00 94.31 71 LEU A O 1
ATOM 544 N N . ALA A 1 72 ? 9.000 0.847 4.426 1.00 94.88 72 ALA A N 1
ATOM 545 C CA . ALA A 1 72 ? 9.480 -0.226 5.294 1.00 94.88 72 ALA A CA 1
ATOM 546 C C . ALA A 1 72 ? 9.065 0.013 6.754 1.00 94.88 72 ALA A C 1
ATOM 548 O O . ALA A 1 72 ? 8.599 -0.915 7.419 1.00 94.88 72 ALA A O 1
ATOM 549 N N . LYS A 1 73 ? 9.125 1.267 7.232 1.00 95.00 73 LYS A N 1
ATOM 550 C CA . LYS A 1 73 ? 8.586 1.667 8.541 1.00 95.00 73 LYS A CA 1
ATOM 551 C C . LYS A 1 73 ? 7.083 1.400 8.631 1.00 95.00 73 LYS A C 1
ATOM 553 O O . LYS A 1 73 ? 6.647 0.796 9.605 1.00 95.00 73 LYS A O 1
ATOM 558 N N . LEU A 1 74 ? 6.294 1.814 7.633 1.00 95.56 74 LEU A N 1
ATOM 559 C CA . LEU A 1 74 ? 4.843 1.586 7.609 1.00 95.56 74 LEU A CA 1
ATOM 560 C C . LEU A 1 74 ? 4.512 0.096 7.716 1.00 95.56 74 LEU A C 1
ATOM 562 O O . LEU A 1 74 ? 3.696 -0.271 8.559 1.00 95.56 74 LEU A O 1
ATOM 566 N N . ILE A 1 75 ? 5.161 -0.748 6.912 1.00 96.00 75 ILE A N 1
ATOM 567 C CA . ILE A 1 75 ? 4.947 -2.201 6.914 1.00 96.00 75 ILE A CA 1
ATOM 568 C C . ILE A 1 75 ? 5.380 -2.810 8.254 1.00 96.00 75 ILE A C 1
ATOM 570 O O . ILE A 1 75 ? 4.639 -3.598 8.834 1.00 96.00 75 ILE A O 1
ATOM 574 N N . THR A 1 76 ? 6.547 -2.419 8.772 1.00 95.12 76 THR A N 1
ATOM 575 C CA . THR A 1 76 ? 7.096 -2.961 10.027 1.00 95.12 76 THR A CA 1
ATOM 576 C C . THR A 1 76 ? 6.221 -2.604 11.229 1.00 95.12 76 THR A C 1
ATOM 578 O O . THR A 1 76 ? 5.941 -3.458 12.060 1.00 95.12 76 THR A O 1
ATOM 581 N N . VAL A 1 77 ? 5.764 -1.352 11.316 1.00 94.88 77 VAL A N 1
ATOM 582 C CA . VAL A 1 77 ? 4.964 -0.854 12.446 1.00 94.88 77 VAL A CA 1
ATOM 583 C C . VAL A 1 77 ? 3.544 -1.423 12.445 1.00 94.88 77 VAL A C 1
ATOM 585 O O . VAL A 1 77 ? 2.992 -1.672 13.512 1.00 94.88 77 VAL A O 1
ATOM 588 N N . ASN A 1 78 ? 2.942 -1.601 11.265 1.00 96.06 78 ASN A N 1
ATOM 589 C CA . ASN A 1 78 ? 1.530 -1.979 11.142 1.00 96.06 78 ASN A CA 1
ATOM 590 C C . ASN A 1 78 ? 1.297 -3.466 10.876 1.00 96.06 78 ASN A C 1
ATOM 592 O O . ASN A 1 78 ? 0.146 -3.896 10.907 1.00 96.06 78 ASN A O 1
ATOM 596 N N . THR A 1 79 ? 2.358 -4.227 10.586 1.00 95.56 79 THR A N 1
ATOM 597 C CA . THR A 1 79 ? 2.319 -5.685 10.395 1.00 95.56 79 THR A CA 1
ATOM 598 C C . THR A 1 79 ? 1.113 -6.132 9.558 1.00 95.56 79 THR A C 1
ATOM 600 O O . THR A 1 79 ? 0.242 -6.835 10.075 1.00 95.56 79 THR A O 1
ATOM 603 N N . PRO A 1 80 ? 0.986 -5.670 8.300 1.00 96.50 80 PRO A N 1
ATOM 604 C CA . PRO A 1 80 ? -0.175 -5.995 7.482 1.00 96.50 80 PRO A CA 1
ATOM 605 C C . PRO A 1 80 ? -0.272 -7.498 7.209 1.00 96.50 80 PRO A C 1
ATOM 607 O O . PRO A 1 80 ? 0.741 -8.202 7.161 1.00 96.50 80 PRO A O 1
ATOM 610 N N . ASP A 1 81 ? -1.490 -7.984 6.979 1.00 96.31 81 ASP A N 1
ATOM 611 C CA . ASP A 1 81 ? -1.725 -9.377 6.594 1.00 96.31 81 ASP A CA 1
ATOM 612 C C . ASP A 1 81 ? -1.146 -9.652 5.205 1.00 96.31 81 ASP A C 1
ATOM 614 O O . ASP A 1 81 ? -0.488 -10.672 5.007 1.00 96.31 81 ASP A O 1
ATOM 618 N N . LEU A 1 82 ? -1.333 -8.710 4.271 1.00 96.69 82 LEU A N 1
ATOM 619 C CA . LEU A 1 82 ? -0.791 -8.775 2.913 1.00 96.69 82 LEU A CA 1
ATOM 620 C C . LEU A 1 82 ? -0.103 -7.473 2.507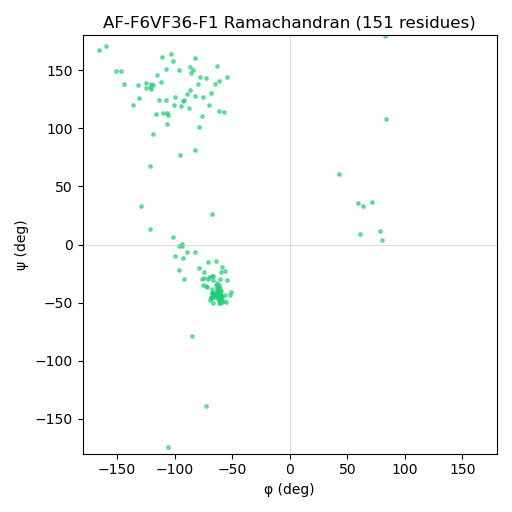 1.00 96.69 82 LEU A C 1
ATOM 622 O O . LEU A 1 82 ? -0.653 -6.383 2.693 1.00 96.69 82 LEU A O 1
ATOM 626 N N . VAL A 1 83 ? 1.049 -7.604 1.854 1.00 95.94 83 VAL A N 1
ATOM 627 C CA . VAL A 1 83 ? 1.740 -6.546 1.113 1.00 95.94 83 VAL A CA 1
ATOM 628 C C . VAL A 1 83 ? 1.655 -6.856 -0.379 1.00 95.94 83 VAL A C 1
ATOM 630 O O . VAL A 1 83 ? 2.237 -7.824 -0.864 1.00 95.94 83 VAL A O 1
ATOM 633 N N . LEU A 1 84 ? 0.930 -6.022 -1.124 1.00 94.62 84 LEU A N 1
ATOM 634 C CA . LEU A 1 84 ? 0.700 -6.200 -2.554 1.00 94.62 84 LEU A CA 1
ATOM 635 C C . LEU A 1 84 ? 1.489 -5.176 -3.366 1.00 94.62 84 LEU A C 1
ATOM 637 O O . LEU A 1 84 ? 1.330 -3.960 -3.200 1.00 94.62 84 LEU A O 1
ATOM 641 N N . PHE A 1 85 ? 2.304 -5.678 -4.287 1.00 91.31 85 PHE A N 1
ATOM 642 C CA . PHE A 1 85 ? 2.985 -4.877 -5.294 1.00 91.31 85 PHE A CA 1
ATOM 643 C C . PHE A 1 85 ? 2.052 -4.604 -6.471 1.00 91.31 85 PHE A C 1
ATOM 645 O O . PHE A 1 85 ? 1.485 -5.541 -7.028 1.00 91.31 85 PHE A O 1
ATOM 652 N N . VAL A 1 86 ? 1.896 -3.340 -6.873 1.00 89.88 86 VAL A N 1
ATOM 653 C CA . VAL A 1 86 ? 1.044 -2.973 -8.012 1.00 89.88 86 VAL A CA 1
ATOM 654 C C . VAL A 1 86 ? 1.915 -2.578 -9.201 1.00 89.88 86 VAL A C 1
ATOM 656 O O . VAL A 1 86 ? 2.461 -1.473 -9.243 1.00 89.88 86 VAL A O 1
ATOM 659 N N . GLY A 1 87 ? 2.022 -3.489 -10.168 1.00 84.94 87 GLY A N 1
ATOM 660 C CA . GLY A 1 87 ? 2.756 -3.305 -11.419 1.00 84.94 87 GLY A CA 1
ATOM 661 C C . GLY A 1 87 ? 1.833 -3.027 -12.606 1.00 84.94 87 GLY A C 1
ATOM 662 O O . GLY A 1 87 ? 0.622 -3.258 -12.552 1.00 84.94 87 GLY A O 1
ATOM 663 N N . GLU A 1 88 ? 2.400 -2.526 -13.698 1.00 82.88 88 GLU A N 1
ATOM 664 C CA . GLU A 1 88 ? 1.711 -2.455 -14.991 1.00 82.88 88 GLU A CA 1
ATOM 665 C C . GLU A 1 88 ? 2.091 -3.665 -15.845 1.00 82.88 88 GLU A C 1
ATOM 667 O O . GLU A 1 88 ? 3.180 -4.207 -15.704 1.00 82.88 88 GLU A O 1
ATOM 672 N N . ALA A 1 89 ? 1.183 -4.101 -16.707 1.00 76.88 89 ALA A N 1
ATOM 673 C CA . ALA A 1 89 ? 1.353 -5.283 -17.535 1.00 76.88 89 ALA A CA 1
ATOM 674 C C . ALA A 1 89 ? 2.239 -5.021 -18.766 1.00 76.88 89 ALA A C 1
ATOM 676 O O . ALA A 1 89 ? 2.868 -5.936 -19.278 1.00 76.88 89 ALA A O 1
ATOM 677 N N . LEU A 1 90 ? 2.381 -3.752 -19.163 1.00 69.19 90 LEU A N 1
ATOM 678 C CA . LEU A 1 90 ? 3.279 -3.256 -20.220 1.00 69.19 90 LEU A CA 1
ATOM 679 C C . LEU A 1 90 ? 4.775 -3.381 -19.865 1.00 69.19 90 LEU A C 1
ATOM 681 O O . LEU A 1 90 ? 5.596 -2.569 -20.280 1.00 69.19 90 LEU A O 1
ATOM 685 N N . VAL A 1 91 ? 5.132 -4.328 -19.007 1.00 64.69 91 VAL A N 1
ATOM 686 C CA . VAL A 1 91 ? 6.465 -4.465 -18.445 1.00 64.69 91 VAL A CA 1
ATOM 687 C C . VAL A 1 91 ? 7.016 -5.785 -18.942 1.00 64.69 91 VAL A C 1
ATOM 689 O O . VAL A 1 91 ? 6.524 -6.846 -18.574 1.00 64.69 91 VAL A O 1
ATOM 692 N N . GLY A 1 92 ? 8.042 -5.696 -19.786 1.00 65.00 92 GLY A N 1
ATOM 693 C CA . GLY A 1 92 ? 8.783 -6.857 -20.263 1.00 65.00 92 GLY A CA 1
ATOM 694 C C . GLY A 1 92 ? 9.686 -7.451 -19.176 1.00 65.00 92 GLY A C 1
ATOM 695 O O . GLY A 1 92 ? 9.344 -7.515 -17.995 1.00 65.00 92 GLY A O 1
ATOM 696 N N . ASN A 1 93 ? 10.898 -7.841 -19.567 1.00 67.06 93 ASN A N 1
ATOM 697 C CA . ASN A 1 93 ? 11.849 -8.543 -18.693 1.00 67.06 93 ASN A CA 1
ATOM 698 C C . ASN A 1 93 ? 12.247 -7.769 -17.415 1.00 67.06 93 ASN A C 1
ATOM 700 O O . ASN A 1 93 ? 12.672 -8.371 -16.430 1.00 67.06 93 ASN A O 1
ATOM 704 N N . GLU A 1 94 ? 12.042 -6.452 -17.389 1.00 72.62 94 GLU A N 1
ATOM 705 C CA . GLU A 1 94 ? 12.356 -5.575 -16.255 1.00 72.62 94 GLU A CA 1
ATOM 706 C C . GLU A 1 94 ? 11.430 -5.763 -15.035 1.00 72.62 94 GLU A C 1
ATOM 708 O O . GLU A 1 94 ? 11.767 -5.316 -13.939 1.00 72.62 94 GLU A O 1
ATOM 713 N N . ALA A 1 95 ? 10.277 -6.433 -15.175 1.00 74.44 95 ALA A N 1
ATOM 714 C CA . ALA A 1 95 ? 9.338 -6.638 -14.061 1.00 74.44 95 ALA A CA 1
ATOM 715 C C . ALA A 1 95 ? 9.980 -7.402 -12.897 1.00 74.44 95 ALA A C 1
ATOM 717 O O . ALA A 1 95 ? 9.809 -7.052 -11.726 1.00 74.44 95 ALA A O 1
ATOM 718 N N . VAL A 1 96 ? 10.728 -8.454 -13.236 1.00 78.25 96 VAL A N 1
ATOM 719 C CA . VAL A 1 96 ? 11.352 -9.356 -12.265 1.00 78.25 96 VAL A CA 1
ATOM 720 C C . VAL A 1 96 ? 12.466 -8.636 -11.516 1.00 78.25 96 VAL A C 1
ATOM 722 O O . VAL A 1 96 ? 12.495 -8.665 -10.286 1.00 78.25 96 VAL A O 1
ATOM 725 N N . ASP A 1 97 ? 13.350 -7.944 -12.238 1.00 82.44 97 ASP A N 1
ATOM 726 C CA . ASP A 1 97 ? 14.453 -7.190 -11.640 1.00 82.44 97 ASP A CA 1
ATOM 727 C C . ASP A 1 97 ? 13.941 -6.104 -10.684 1.00 82.44 97 ASP A C 1
ATOM 729 O O . ASP A 1 97 ? 14.451 -5.937 -9.573 1.00 82.44 97 ASP A O 1
ATOM 733 N N . GLN A 1 98 ? 12.858 -5.422 -11.050 1.00 81.19 98 GLN A N 1
ATOM 734 C CA . GLN A 1 98 ? 12.263 -4.418 -10.179 1.00 81.19 98 GLN A CA 1
ATOM 735 C C . GLN A 1 98 ? 11.641 -5.001 -8.920 1.00 81.19 98 GLN A C 1
ATOM 737 O O . GLN A 1 98 ? 11.841 -4.446 -7.839 1.00 81.19 98 GLN A O 1
ATOM 742 N N . LEU A 1 99 ? 10.930 -6.124 -9.026 1.00 86.75 99 LEU A N 1
ATOM 743 C CA . LEU A 1 99 ? 10.385 -6.805 -7.857 1.00 86.75 99 LEU A CA 1
ATOM 744 C C . LEU A 1 99 ? 11.505 -7.246 -6.901 1.00 86.75 99 LEU A C 1
ATOM 746 O O . LEU A 1 99 ? 11.393 -7.061 -5.688 1.00 86.75 99 LEU A O 1
ATOM 750 N N . VAL A 1 100 ? 12.609 -7.768 -7.447 1.00 89.38 100 VAL A N 1
ATOM 751 C CA . VAL A 1 100 ? 13.802 -8.159 -6.678 1.00 89.38 100 VAL A CA 1
ATOM 752 C C . VAL A 1 100 ? 14.411 -6.953 -5.967 1.00 89.38 100 VAL A C 1
ATOM 754 O O . VAL A 1 100 ? 14.640 -7.006 -4.757 1.00 89.38 100 VAL A O 1
ATOM 757 N N . LYS A 1 101 ? 14.641 -5.847 -6.684 1.00 90.19 101 LYS A N 1
ATOM 758 C CA . LYS A 1 101 ? 15.191 -4.617 -6.098 1.00 90.19 101 LYS A CA 1
ATOM 759 C C . LYS A 1 101 ? 14.262 -4.024 -5.043 1.00 90.19 101 LYS A C 1
ATOM 761 O O . LYS A 1 101 ? 14.740 -3.543 -4.021 1.00 90.19 101 LYS A O 1
AT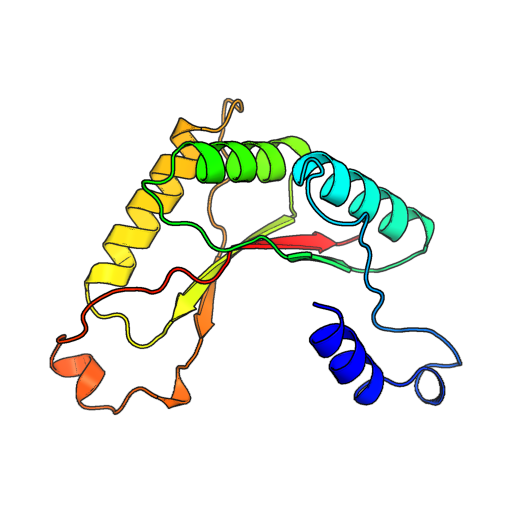OM 766 N N . PHE A 1 102 ? 12.950 -4.092 -5.252 1.00 91.38 102 PHE A N 1
ATOM 767 C CA . PHE A 1 102 ? 11.978 -3.585 -4.292 1.00 91.38 102 PHE A CA 1
ATOM 768 C C . PHE A 1 102 ? 11.946 -4.419 -3.008 1.00 91.38 102 PHE A C 1
ATOM 770 O O . PHE A 1 102 ? 11.989 -3.852 -1.920 1.00 91.38 102 PHE A O 1
ATOM 777 N N . ASN A 1 103 ? 11.937 -5.752 -3.113 1.00 94.06 103 ASN A N 1
ATOM 778 C CA . ASN A 1 103 ? 12.039 -6.631 -1.945 1.00 94.06 103 ASN A CA 1
ATOM 779 C C . ASN A 1 103 ? 13.364 -6.437 -1.200 1.00 94.06 103 ASN A C 1
ATOM 781 O O . ASN A 1 103 ? 13.364 -6.396 0.028 1.00 94.06 103 ASN A O 1
ATOM 785 N N . ARG A 1 104 ? 14.478 -6.259 -1.923 1.00 94.62 104 ARG A N 1
ATOM 786 C CA . ARG A 1 104 ? 15.765 -5.918 -1.307 1.00 94.62 104 ARG A CA 1
ATOM 787 C C . ARG A 1 104 ? 15.677 -4.600 -0.540 1.00 94.62 104 ARG A C 1
ATOM 789 O O . ARG A 1 104 ? 16.010 -4.576 0.632 1.00 94.62 104 ARG A O 1
ATOM 796 N N . ALA A 1 105 ? 15.156 -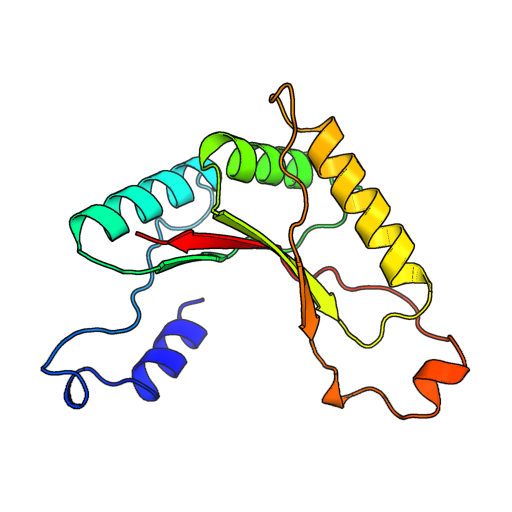3.540 -1.152 1.00 92.69 105 ALA A N 1
ATOM 797 C CA . ALA A 1 105 ? 15.003 -2.253 -0.480 1.00 92.69 105 ALA A CA 1
ATOM 798 C C . ALA A 1 105 ? 14.060 -2.330 0.740 1.00 92.69 105 ALA A C 1
ATOM 800 O O . ALA A 1 105 ? 14.331 -1.702 1.761 1.00 92.69 105 ALA A O 1
ATOM 801 N N . LEU A 1 106 ? 12.984 -3.125 0.688 1.00 93.44 106 LEU A N 1
ATOM 802 C CA . LEU A 1 106 ? 12.145 -3.385 1.865 1.00 93.44 106 LEU A CA 1
ATOM 803 C C . LEU A 1 106 ? 12.920 -4.085 2.987 1.00 93.44 106 LEU A C 1
ATOM 805 O O . LEU A 1 106 ? 12.748 -3.717 4.148 1.00 93.44 106 LEU A O 1
ATOM 809 N N . ALA A 1 107 ? 13.760 -5.065 2.652 1.00 95.19 107 ALA A N 1
ATOM 810 C CA . ALA A 1 107 ? 14.598 -5.765 3.619 1.00 95.19 107 ALA A CA 1
ATOM 811 C C . ALA A 1 107 ? 15.661 -4.840 4.227 1.00 95.19 107 ALA A C 1
ATOM 813 O O . ALA A 1 107 ? 15.747 -4.741 5.448 1.00 95.19 107 ALA A O 1
ATOM 814 N N . ASP A 1 108 ? 16.405 -4.120 3.386 1.00 94.94 108 ASP A N 1
ATOM 815 C CA . ASP A 1 108 ? 17.521 -3.255 3.781 1.00 94.94 108 ASP A CA 1
ATOM 816 C C . ASP A 1 108 ? 17.071 -2.094 4.681 1.00 94.94 108 ASP A C 1
ATOM 818 O O . ASP A 1 108 ? 17.804 -1.662 5.570 1.00 94.94 108 ASP A O 1
ATOM 822 N N . HIS A 1 109 ? 15.855 -1.585 4.464 1.00 92.69 109 HIS A N 1
ATOM 823 C CA . HIS A 1 109 ? 15.289 -0.485 5.243 1.00 92.69 109 HIS A CA 1
ATOM 824 C C . HIS A 1 109 ? 14.369 -0.937 6.388 1.00 92.69 109 HIS A C 1
ATOM 826 O O . HIS A 1 109 ? 13.844 -0.093 7.122 1.00 92.69 109 HIS A O 1
ATOM 832 N N . SER A 1 110 ? 14.140 -2.242 6.557 1.00 91.44 110 SER A N 1
ATOM 833 C CA . SER A 1 110 ? 13.381 -2.753 7.697 1.00 91.44 110 SER A CA 1
ATOM 834 C C . SER A 1 110 ? 14.246 -2.771 8.955 1.00 91.44 110 SER A C 1
ATOM 836 O O . SER A 1 110 ? 15.432 -3.078 8.921 1.00 91.44 110 SER A O 1
ATOM 838 N N . MET A 1 111 ? 13.626 -2.480 10.098 1.00 87.88 111 MET A N 1
ATOM 839 C CA . MET A 1 111 ? 14.265 -2.620 11.412 1.00 87.88 111 MET A CA 1
ATOM 840 C C . MET A 1 111 ? 13.978 -3.982 12.069 1.00 87.88 111 MET A C 1
ATOM 842 O O . MET A 1 111 ? 14.400 -4.218 13.200 1.00 87.88 111 MET A O 1
ATOM 846 N N . ALA A 1 112 ? 13.219 -4.860 11.407 1.00 89.44 112 ALA A N 1
ATOM 847 C CA . ALA A 1 112 ? 12.856 -6.170 11.935 1.00 89.44 112 ALA A CA 1
ATOM 848 C C . ALA A 1 112 ? 13.937 -7.219 11.635 1.00 89.44 112 ALA A C 1
ATOM 850 O O . ALA A 1 112 ? 14.559 -7.194 10.578 1.00 89.44 112 ALA A O 1
ATOM 851 N N . GLN A 1 113 ? 14.102 -8.197 12.535 1.00 87.69 113 GLN A N 1
ATOM 852 C CA . GLN A 1 113 ? 15.000 -9.341 12.306 1.00 87.69 113 GLN A CA 1
ATOM 853 C C . GLN A 1 113 ? 14.581 -10.167 11.081 1.00 87.69 113 GLN A C 1
ATOM 855 O O . GLN A 1 113 ? 15.426 -10.649 10.333 1.00 87.69 113 GLN A O 1
ATOM 860 N N . THR A 1 114 ? 13.271 -10.315 10.874 1.00 91.44 114 THR A N 1
ATOM 861 C CA . THR A 1 114 ? 12.678 -10.975 9.708 1.00 91.44 114 THR A CA 1
A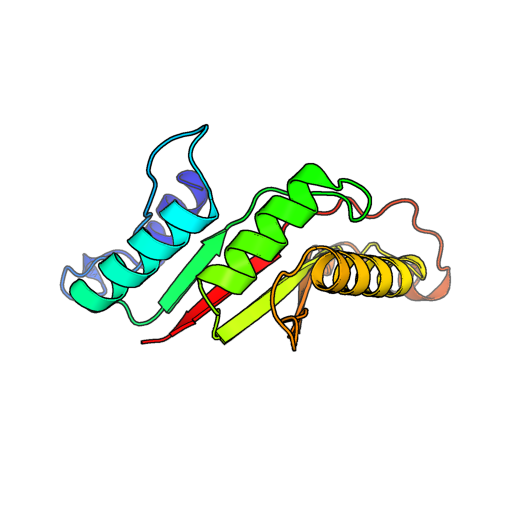TOM 862 C C . THR A 1 114 ? 11.807 -9.962 8.963 1.00 91.44 114 THR A C 1
ATOM 864 O O . THR A 1 114 ? 10.656 -9.744 9.364 1.00 91.44 114 THR A O 1
ATOM 867 N N . PRO A 1 115 ? 12.337 -9.290 7.927 1.00 92.81 115 PRO A N 1
ATOM 868 C CA . PRO A 1 115 ? 11.596 -8.258 7.215 1.00 92.81 115 PRO A CA 1
ATOM 869 C C . PRO A 1 115 ? 10.378 -8.842 6.495 1.00 92.81 115 PRO A C 1
ATOM 871 O O . PRO A 1 115 ? 10.457 -9.894 5.860 1.00 92.81 115 PRO A O 1
ATOM 874 N N . ARG A 1 116 ? 9.242 -8.135 6.563 1.00 93.56 116 ARG A N 1
ATOM 875 C CA . ARG A 1 116 ? 8.075 -8.435 5.721 1.00 93.56 116 ARG A CA 1
ATOM 876 C C . ARG A 1 116 ? 8.343 -7.949 4.301 1.00 93.56 116 ARG A C 1
ATOM 878 O O . ARG A 1 116 ? 8.677 -6.784 4.090 1.00 93.56 116 ARG A O 1
ATOM 885 N N . LEU A 1 117 ? 8.179 -8.860 3.352 1.00 95.06 117 LEU A N 1
ATOM 886 C CA . LEU A 1 117 ? 8.363 -8.621 1.927 1.00 95.06 117 LEU A CA 1
ATOM 887 C C . LEU A 1 117 ? 7.007 -8.559 1.221 1.00 95.06 117 LEU A C 1
ATOM 889 O O . LEU A 1 117 ? 5.957 -8.566 1.861 1.00 95.06 117 LEU A O 1
ATOM 893 N N . ILE A 1 118 ? 7.038 -8.465 -0.104 1.00 93.75 118 ILE A N 1
ATOM 894 C CA . ILE A 1 118 ? 5.841 -8.550 -0.936 1.00 93.75 118 ILE A CA 1
ATOM 895 C C . ILE A 1 118 ? 5.267 -9.970 -0.883 1.00 93.75 118 ILE A C 1
ATOM 897 O O . ILE A 1 118 ? 5.977 -10.939 -1.143 1.00 93.75 118 ILE A O 1
ATOM 901 N N . ASP A 1 119 ? 3.965 -10.061 -0.619 1.00 94.44 119 ASP A N 1
ATOM 902 C CA . ASP A 1 119 ? 3.207 -11.313 -0.548 1.00 94.44 119 ASP A CA 1
ATOM 903 C C . ASP A 1 119 ? 2.497 -11.640 -1.875 1.00 94.44 119 ASP A C 1
ATOM 905 O O . ASP A 1 119 ? 2.156 -12.789 -2.146 1.00 94.44 119 ASP A O 1
ATOM 909 N N . GLY A 1 120 ? 2.255 -10.635 -2.723 1.00 90.88 120 GLY A N 1
ATOM 910 C CA . GLY A 1 120 ? 1.565 -10.826 -3.995 1.00 90.88 120 GLY A CA 1
ATOM 911 C C . GLY A 1 120 ? 1.692 -9.650 -4.955 1.00 90.88 120 GLY A C 1
ATOM 912 O O . GLY A 1 120 ? 2.120 -8.554 -4.587 1.00 90.88 120 GLY A O 1
ATOM 913 N N . ILE A 1 121 ? 1.298 -9.885 -6.205 1.00 88.69 121 ILE A N 1
ATOM 914 C CA . ILE A 1 121 ? 1.381 -8.908 -7.293 1.00 88.69 121 ILE A CA 1
ATOM 915 C C . ILE A 1 121 ? -0.018 -8.652 -7.845 1.00 88.69 121 ILE A C 1
ATOM 917 O O . ILE A 1 121 ? -0.771 -9.581 -8.125 1.00 88.69 121 ILE A O 1
ATOM 921 N N . VAL A 1 122 ? -0.344 -7.380 -8.038 1.00 89.50 122 VAL A N 1
ATOM 922 C CA . VAL A 1 122 ? -1.494 -6.924 -8.814 1.00 89.50 122 VAL A CA 1
ATOM 923 C C . VAL A 1 122 ? -0.962 -6.355 -10.120 1.00 89.50 122 VAL A C 1
ATOM 925 O O . VAL A 1 122 ? -0.281 -5.328 -10.124 1.00 89.50 122 VA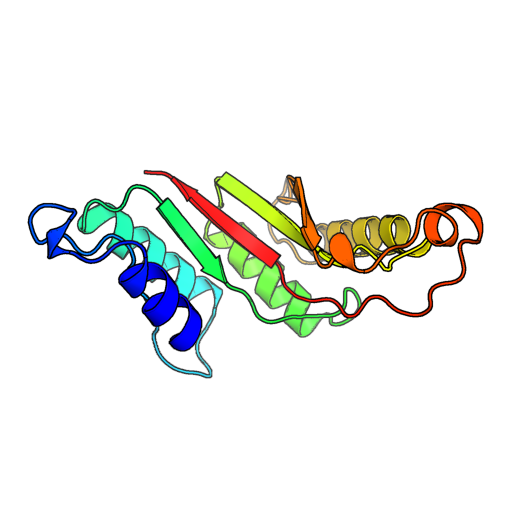L A O 1
ATOM 928 N N . LEU A 1 123 ? -1.276 -7.023 -11.227 1.00 86.06 123 LEU A N 1
ATOM 929 C CA . LEU A 1 123 ? -0.890 -6.590 -12.564 1.00 86.06 123 LEU A CA 1
ATOM 930 C C . LEU A 1 123 ? -2.023 -5.767 -13.187 1.00 86.06 123 LEU A C 1
ATOM 932 O O . LEU A 1 123 ? -3.147 -6.241 -13.328 1.00 86.06 123 LEU A O 1
ATOM 936 N N . THR A 1 124 ? -1.740 -4.510 -13.519 1.00 85.44 124 THR A N 1
ATOM 937 C CA . THR A 1 124 ? -2.727 -3.541 -14.030 1.00 85.44 124 THR A CA 1
ATOM 938 C C . THR A 1 124 ? -2.476 -3.203 -15.495 1.00 85.44 124 THR A C 1
ATOM 940 O O . THR A 1 124 ? -1.367 -3.398 -15.974 1.00 85.44 124 THR A O 1
ATOM 943 N N . LYS A 1 125 ? -3.471 -2.649 -16.204 1.00 83.94 125 LYS A N 1
ATOM 944 C CA . LYS A 1 125 ? -3.399 -2.374 -17.657 1.00 83.94 125 LYS A CA 1
ATOM 945 C C . LYS A 1 125 ? -3.147 -3.624 -18.507 1.00 83.94 125 LYS A C 1
ATOM 947 O O . LYS A 1 125 ? -2.403 -3.593 -19.479 1.00 83.94 125 LYS A O 1
ATOM 952 N N . PHE A 1 126 ? -3.710 -4.753 -18.100 1.00 80.94 126 PHE A N 1
ATOM 953 C CA . PHE A 1 126 ? -3.556 -5.987 -18.865 1.00 80.94 126 PHE A CA 1
ATOM 954 C C . PHE A 1 126 ? -4.283 -5.921 -20.217 1.00 80.94 126 PHE A C 1
ATOM 956 O O . PHE A 1 126 ? -3.849 -6.526 -21.184 1.00 80.94 126 PHE A O 1
ATOM 963 N N . ASP A 1 127 ? -5.342 -5.116 -20.297 1.00 81.94 127 ASP A N 1
ATOM 964 C CA . ASP A 1 127 ? -6.120 -4.832 -21.504 1.00 81.94 127 ASP A CA 1
ATOM 965 C C . ASP A 1 127 ? -5.338 -4.102 -22.605 1.00 81.94 127 ASP A C 1
ATOM 967 O O . ASP A 1 127 ? -5.814 -4.027 -23.732 1.00 81.94 127 ASP A O 1
ATOM 971 N N . THR A 1 128 ? -4.164 -3.548 -22.287 1.00 78.00 128 THR A N 1
ATOM 972 C CA . THR A 1 128 ? -3.343 -2.785 -23.235 1.00 78.00 128 THR A CA 1
ATOM 973 C C . THR A 1 128 ? -2.172 -3.579 -23.811 1.00 78.00 128 THR A C 1
ATOM 975 O O . THR A 1 128 ? -1.318 -2.972 -24.446 1.00 78.00 128 THR A O 1
ATOM 978 N N . ILE A 1 129 ? -2.070 -4.880 -23.527 1.00 72.75 129 ILE A N 1
ATOM 979 C CA . ILE A 1 129 ? -1.030 -5.748 -24.093 1.00 72.75 129 ILE A CA 1
ATOM 980 C C . ILE A 1 129 ? -1.634 -6.530 -25.261 1.00 72.75 129 ILE A C 1
ATOM 982 O O . ILE A 1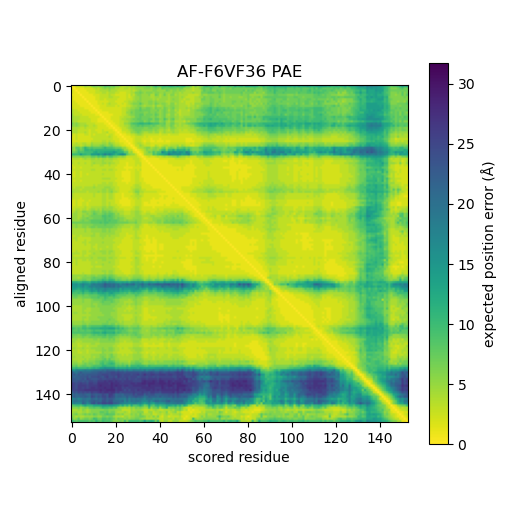 129 ? -2.636 -7.219 -25.065 1.00 72.75 129 ILE A O 1
ATOM 986 N N . ASP A 1 130 ? -1.008 -6.474 -26.436 1.00 68.06 130 ASP A N 1
ATOM 987 C CA . ASP A 1 130 ? -1.341 -7.371 -27.546 1.00 68.06 130 ASP A CA 1
ATOM 988 C C . ASP A 1 130 ? -0.556 -8.699 -27.434 1.00 68.06 130 ASP A C 1
ATOM 990 O O . ASP A 1 130 ? 0.561 -8.736 -26.923 1.00 68.06 130 ASP A O 1
ATOM 994 N N . ASP A 1 131 ? -1.072 -9.816 -27.965 1.00 63.66 131 ASP A N 1
ATOM 995 C CA . ASP A 1 131 ? -0.401 -11.136 -27.883 1.00 63.66 131 ASP A CA 1
ATOM 996 C C . ASP A 1 131 ? 1.034 -11.151 -28.466 1.00 63.66 131 ASP A C 1
ATOM 998 O O . ASP A 1 131 ? 1.853 -11.999 -28.107 1.00 63.66 131 ASP A O 1
ATOM 1002 N N . LYS A 1 132 ? 1.364 -10.206 -29.358 1.00 53.16 132 LYS A N 1
ATOM 1003 C CA . LYS A 1 132 ? 2.716 -10.033 -29.922 1.00 53.16 132 LYS A CA 1
ATOM 1004 C C . LYS A 1 132 ? 3.695 -9.361 -28.958 1.00 53.16 132 LYS A C 1
ATOM 1006 O O . LYS A 1 132 ? 4.886 -9.663 -28.987 1.00 53.16 132 LYS A O 1
ATOM 1011 N N . ASP A 1 133 ? 3.197 -8.509 -28.074 1.00 53.56 133 ASP A N 1
ATOM 1012 C CA . ASP A 1 133 ? 3.995 -7.710 -27.143 1.00 53.56 133 ASP A CA 1
ATOM 1013 C C . ASP A 1 133 ? 4.634 -8.569 -26.043 1.00 53.56 133 ASP A C 1
ATOM 1015 O O . ASP A 1 133 ? 5.732 -8.274 -25.563 1.00 53.56 133 ASP A O 1
ATOM 1019 N N . LEU A 1 134 ? 3.993 -9.691 -25.700 1.00 53.41 134 LEU A N 1
ATOM 1020 C CA . LEU A 1 134 ? 4.556 -10.721 -24.822 1.00 53.41 134 LEU A CA 1
ATOM 1021 C C . LEU A 1 134 ? 5.765 -11.435 -25.452 1.00 53.41 134 LEU A C 1
ATOM 1023 O O . LEU A 1 134 ? 6.621 -11.936 -24.724 1.00 53.41 134 LEU A O 1
ATOM 1027 N N . ALA A 1 135 ? 5.842 -11.490 -26.786 1.00 45.78 135 ALA A N 1
ATOM 1028 C CA . ALA A 1 135 ? 6.885 -12.205 -27.519 1.00 45.78 135 ALA A CA 1
ATOM 1029 C C . ALA A 1 135 ? 8.101 -11.326 -27.866 1.00 45.78 135 ALA A C 1
ATOM 1031 O O . ALA A 1 135 ? 9.214 -11.845 -27.951 1.00 45.78 135 ALA A O 1
ATOM 1032 N N . GLU A 1 136 ? 7.914 -10.015 -28.054 1.00 49.59 136 GLU A N 1
ATOM 1033 C CA . GLU A 1 136 ? 8.982 -9.117 -28.529 1.00 49.59 136 GLU A CA 1
ATOM 1034 C C . GLU A 1 136 ? 9.782 -8.432 -27.407 1.00 49.59 136 GLU A C 1
ATOM 1036 O O . GLU A 1 136 ? 10.857 -7.890 -27.662 1.00 49.59 136 GLU A O 1
ATOM 1041 N N . GLY A 1 137 ? 9.328 -8.487 -26.147 1.00 51.22 137 GLY A N 1
ATOM 1042 C CA . GLY A 1 137 ? 10.106 -8.032 -24.982 1.00 51.22 137 GLY A CA 1
ATOM 1043 C C . GLY A 1 137 ? 10.493 -6.543 -24.990 1.00 51.22 137 GLY A C 1
ATOM 1044 O O . GLY A 1 137 ? 11.271 -6.099 -24.143 1.00 51.22 137 GLY A O 1
ATOM 1045 N N . SER A 1 138 ? 9.961 -5.757 -25.925 1.00 47.72 138 SER A N 1
ATOM 1046 C CA . SER A 1 138 ? 10.327 -4.366 -26.165 1.00 47.72 138 SER A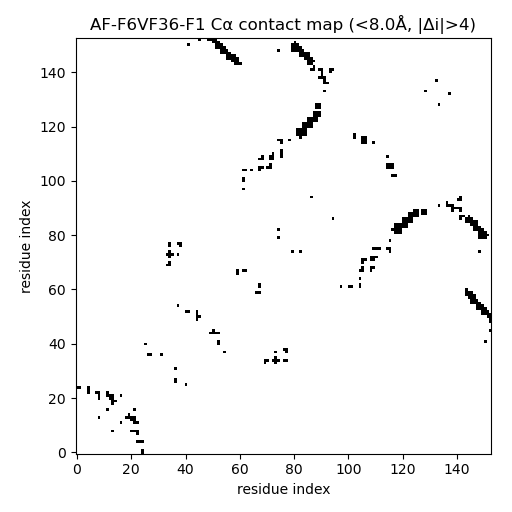 CA 1
ATOM 1047 C C . SER A 1 138 ? 9.391 -3.410 -25.430 1.00 47.72 138 SER A C 1
ATOM 1049 O O . SER A 1 138 ? 8.533 -2.776 -26.036 1.00 47.72 138 SER A O 1
ATOM 1051 N N . PHE A 1 139 ? 9.585 -3.266 -24.117 1.00 49.50 139 PHE A N 1
ATOM 1052 C CA . PHE A 1 139 ? 8.949 -2.198 -23.342 1.00 49.50 139 PHE A CA 1
ATOM 1053 C C . PHE A 1 139 ? 9.964 -1.467 -22.470 1.00 49.50 139 PHE A C 1
ATOM 1055 O O . PHE A 1 139 ? 10.681 -2.070 -21.673 1.00 49.50 139 PHE A O 1
ATOM 1062 N N . GLN A 1 140 ? 10.008 -0.141 -22.614 1.00 43.12 140 GLN A N 1
ATOM 1063 C CA . GLN A 1 140 ? 10.802 0.741 -21.766 1.00 43.12 140 GLN A CA 1
ATOM 1064 C C . GLN A 1 140 ? 9.970 1.258 -20.591 1.00 43.12 140 GLN A C 1
ATOM 1066 O O . GLN A 1 140 ? 8.980 1.960 -20.777 1.00 43.12 140 GLN A O 1
ATOM 1071 N N . GLY A 1 141 ? 10.473 0.998 -19.384 1.00 47.16 141 GLY A N 1
ATOM 1072 C CA . GLY A 1 141 ? 10.177 1.782 -18.189 1.00 47.16 141 GLY A CA 1
ATOM 1073 C C . GLY A 1 141 ? 8.888 1.404 -17.466 1.00 47.16 141 GLY A C 1
ATOM 1074 O O . GLY A 1 141 ? 7.786 1.775 -17.860 1.00 47.16 141 GLY A O 1
ATOM 1075 N N . LEU A 1 142 ? 9.037 0.771 -16.304 1.00 45.06 142 LEU A N 1
ATOM 1076 C CA . LEU A 1 142 ? 7.948 0.683 -15.337 1.00 45.06 142 LEU A CA 1
ATOM 1077 C C . LEU A 1 142 ? 7.708 2.074 -14.740 1.00 45.06 142 LEU A C 1
ATOM 1079 O O . LEU A 1 142 ? 8.587 2.643 -14.088 1.00 45.06 142 LEU A O 1
ATOM 1083 N N . LYS A 1 143 ? 6.500 2.617 -14.903 1.00 48.38 143 LYS A N 1
ATOM 1084 C CA . LYS A 1 143 ? 6.022 3.651 -13.982 1.00 48.38 143 LYS A CA 1
ATOM 1085 C C . LYS A 1 143 ? 5.548 2.947 -12.727 1.00 48.38 143 LYS A C 1
ATOM 1087 O O . LYS A 1 143 ? 4.461 2.374 -12.701 1.00 48.38 143 LYS A O 1
ATOM 1092 N N . PHE A 1 144 ? 6.392 2.981 -11.702 1.00 52.50 144 PHE A N 1
ATOM 1093 C CA . PHE A 1 144 ? 6.054 2.449 -10.395 1.00 52.50 144 PHE A CA 1
ATOM 1094 C C . PHE A 1 144 ? 4.794 3.140 -9.902 1.00 52.50 144 PHE A C 1
ATOM 1096 O O . PHE A 1 144 ? 4.789 4.359 -9.706 1.00 52.50 144 PHE A O 1
ATOM 1103 N N . LYS A 1 145 ? 3.713 2.371 -9.768 1.00 59.12 145 LYS A N 1
ATOM 1104 C CA . LYS A 1 145 ? 2.444 2.941 -9.359 1.00 59.12 145 LYS A CA 1
ATOM 1105 C C . LYS A 1 145 ? 2.390 3.013 -7.861 1.00 59.12 145 LYS A C 1
ATOM 1107 O O . LYS A 1 145 ? 2.632 4.093 -7.359 1.00 59.12 145 LYS A O 1
ATOM 1112 N N . GLU A 1 146 ? 2.123 1.938 -7.131 1.00 73.62 146 GLU A N 1
ATOM 1113 C CA . GLU A 1 146 ? 1.867 2.023 -5.687 1.00 73.62 146 GLU A CA 1
ATOM 1114 C C . GLU A 1 146 ? 2.098 0.654 -5.009 1.00 73.62 146 GLU A C 1
ATOM 1116 O O . GLU A 1 146 ? 2.278 -0.368 -5.666 1.00 73.62 146 GLU A O 1
ATOM 1121 N N . THR A 1 147 ? 2.085 0.630 -3.680 1.00 78.94 147 THR A N 1
ATOM 1122 C CA . THR A 1 147 ? 2.047 -0.586 -2.854 1.00 78.94 147 THR A CA 1
ATOM 1123 C C . THR A 1 147 ? 0.762 -0.507 -2.048 1.00 78.94 147 THR A C 1
ATOM 1125 O O . THR A 1 147 ? 0.425 0.569 -1.544 1.00 78.94 147 THR A O 1
ATOM 1128 N N . LYS A 1 148 ? 0.028 -1.609 -1.928 1.00 86.81 148 LYS A N 1
ATOM 1129 C CA . LYS A 1 148 ? -1.144 -1.668 -1.051 1.00 86.81 148 LYS A CA 1
ATOM 1130 C C . LYS A 1 148 ? -0.846 -2.605 0.104 1.00 86.81 148 LYS A C 1
ATOM 1132 O O . LYS A 1 148 ? -0.243 -3.655 -0.108 1.00 86.81 148 LYS A O 1
ATOM 1137 N N . THR A 1 149 ? -1.283 -2.246 1.303 1.00 83.12 149 THR A N 1
ATOM 1138 C CA . THR A 1 149 ? -1.281 -3.184 2.428 1.00 83.12 149 THR A CA 1
ATOM 1139 C C . THR A 1 149 ? -2.705 -3.464 2.873 1.00 83.12 149 THR A C 1
ATOM 1141 O O . THR A 1 149 ? -3.568 -2.588 2.781 1.00 83.12 149 THR A O 1
ATOM 1144 N N . LEU A 1 150 ? -2.957 -4.692 3.312 1.00 88.12 150 LEU A N 1
ATOM 1145 C CA . LEU A 1 150 ? -4.277 -5.155 3.721 1.00 88.12 150 LEU A CA 1
ATOM 1146 C C . LEU A 1 150 ? -4.240 -5.633 5.169 1.00 88.12 150 LEU A C 1
ATOM 1148 O O . LEU A 1 150 ? -3.346 -6.398 5.527 1.00 88.12 150 LEU A O 1
ATOM 1152 N N . ASN A 1 151 ? -5.243 -5.245 5.951 1.00 91.06 151 ASN A N 1
ATOM 1153 C CA . ASN A 1 151 ? -5.529 -5.830 7.256 1.00 91.06 151 ASN A CA 1
ATOM 1154 C C . ASN A 1 151 ? -6.979 -6.319 7.291 1.00 91.06 151 ASN A C 1
ATOM 1156 O O . ASN A 1 151 ? -7.869 -5.595 6.843 1.00 91.06 151 ASN A O 1
ATOM 1160 N N . ARG A 1 152 ? -7.212 -7.524 7.810 1.00 85.56 152 ARG A N 1
ATOM 1161 C CA . ARG A 1 152 ? -8.531 -8.107 8.078 1.00 85.56 152 ARG A CA 1
ATOM 1162 C C . ARG A 1 152 ? -8.793 -8.139 9.587 1.00 85.56 152 ARG A C 1
ATOM 1164 O O . ARG A 1 152 ? -7.845 -8.230 10.369 1.00 85.56 152 ARG A O 1
ATOM 1171 N N . PHE A 1 153 ? -10.059 -8.056 9.988 1.00 81.69 153 PHE A N 1
ATOM 1172 C CA . PHE A 1 153 ? -10.490 -8.101 11.391 1.00 81.69 153 PHE A CA 1
ATOM 1173 C C . PHE A 1 153 ? -11.515 -9.200 11.648 1.00 81.69 153 PHE A C 1
ATOM 1175 O O . PHE A 1 153 ? -12.231 -9.573 10.693 1.00 81.69 153 PHE A O 1
#

InterPro domains:
  IPR000897 Signal recognition particle, SRP54 subunit, GTPase domain [PF00448] (7-128)
  IPR000897 Signal recognition particle, SRP54 subunit, GTPase domain [SM00962] (3-140)
  IPR027417 P-loop containing nucleoside triphosphate hydrolase [G3DSA:3.40.50.300] (1-135)
  IPR027417 P-loop containing nucleoside triphosphate hydrolase [SSF52540] (17-133)

Organism: Mus musculus (NCBI:txid10090)

Sequence (153 aa):
LRTHTRRLTALHPPEKHGGRTMVQLFEKGYGKDAAGIAMEAIAFARNQGFDVVLVDTAGRMQDNAPLMTALAKLITVNTPDLVLFVGEALVGNEAVDQLVKFNRALADHSMAQTPRLIDGIVLTKFDTIDDKDLAEGSFQGLKFKETKTLNRF

Radius of gyration: 17.43 Å; Cα contacts (8 Å, |Δi|>4): 216; chains: 1; bounding box: 47×28×47 Å